Protein AF-A0A7C1TP68-F1 (afdb_monomer_lite)

Structure (mmCIF, N/CA/C/O backbone):
data_AF-A0A7C1TP68-F1
#
_entry.id   AF-A0A7C1TP68-F1
#
loop_
_atom_site.group_PDB
_atom_site.id
_atom_site.type_symbol
_atom_site.label_atom_id
_atom_site.label_alt_id
_atom_site.label_comp_id
_atom_site.label_asym_id
_atom_site.label_entity_id
_atom_site.label_seq_id
_atom_site.pdbx_PDB_ins_code
_atom_site.Cartn_x
_atom_site.Cartn_y
_atom_site.Cartn_z
_atom_site.occupancy
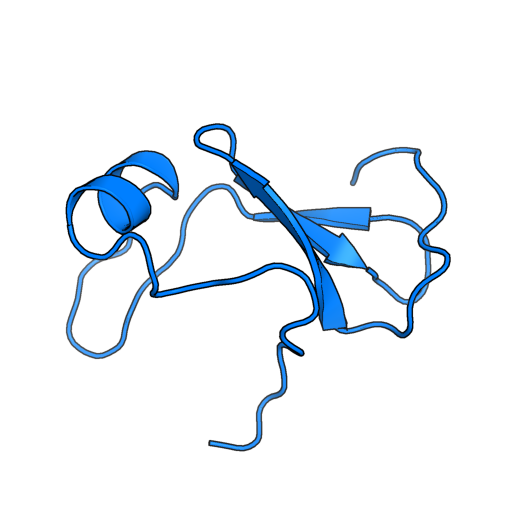_atom_site.B_iso_or_equiv
_atom_site.auth_seq_id
_atom_site.auth_comp_id
_atom_site.auth_asym_id
_atom_site.auth_atom_id
_atom_site.pdbx_PDB_model_num
ATOM 1 N N . PRO A 1 1 ? -4.614 6.055 9.916 1.00 57.91 1 PRO A N 1
ATOM 2 C CA . PRO A 1 1 ? -6.020 5.751 9.560 1.00 57.91 1 PRO A CA 1
ATOM 3 C C . PRO A 1 1 ? -6.567 6.887 8.701 1.00 57.91 1 PRO A C 1
ATOM 5 O O . PRO A 1 1 ? -6.248 8.037 8.988 1.00 57.91 1 PRO A O 1
ATOM 8 N N . LEU A 1 2 ? -7.270 6.571 7.618 1.00 66.44 2 LEU A N 1
ATOM 9 C CA . LEU A 1 2 ? -8.076 7.548 6.892 1.00 66.44 2 LEU A CA 1
ATOM 10 C C . LEU A 1 2 ? -9.500 7.450 7.441 1.00 66.44 2 LEU A C 1
ATOM 12 O O . LEU A 1 2 ? -9.993 6.336 7.623 1.00 66.44 2 LEU A O 1
ATOM 16 N N . ASP A 1 3 ? -10.158 8.589 7.651 1.00 63.44 3 ASP A N 1
ATOM 17 C CA . ASP A 1 3 ? -11.536 8.673 8.171 1.00 63.44 3 ASP A CA 1
ATOM 18 C C . ASP A 1 3 ? -12.601 8.202 7.159 1.00 63.44 3 ASP A C 1
ATOM 20 O O . ASP A 1 3 ? -13.797 8.432 7.325 1.00 63.44 3 ASP A O 1
ATOM 24 N N . THR A 1 4 ? -12.176 7.539 6.084 1.00 61.62 4 THR A N 1
ATOM 25 C CA . THR A 1 4 ? -13.060 6.986 5.068 1.00 61.62 4 THR A CA 1
ATOM 26 C C . THR A 1 4 ? -13.502 5.582 5.489 1.00 61.62 4 THR A C 1
ATOM 28 O O . THR A 1 4 ? -12.636 4.714 5.685 1.00 61.62 4 THR A O 1
ATOM 31 N N . PRO A 1 5 ? -14.818 5.318 5.608 1.00 61.47 5 PRO A N 1
ATOM 32 C CA . PRO A 1 5 ? -15.311 3.973 5.866 1.00 61.47 5 PRO A CA 1
ATOM 33 C C . PRO A 1 5 ? -14.866 3.036 4.741 1.00 61.47 5 PRO A C 1
ATOM 35 O O . PRO A 1 5 ? -14.980 3.362 3.557 1.00 61.47 5 PRO A O 1
ATOM 38 N N . ALA A 1 6 ? -14.326 1.880 5.119 1.00 64.56 6 ALA A N 1
ATOM 39 C CA . ALA A 1 6 ? -14.016 0.826 4.172 1.00 64.56 6 ALA A CA 1
ATOM 40 C C . ALA A 1 6 ? -15.298 0.049 3.864 1.00 64.56 6 ALA A C 1
ATOM 42 O O . ALA A 1 6 ? -15.846 -0.621 4.734 1.00 64.56 6 ALA A O 1
ATOM 43 N N . ASN A 1 7 ? -15.779 0.157 2.626 1.00 74.62 7 ASN A N 1
ATOM 44 C CA . ASN A 1 7 ? -16.919 -0.630 2.144 1.00 74.62 7 ASN A CA 1
ATOM 45 C C . ASN A 1 7 ? -16.519 -2.045 1.698 1.00 74.62 7 ASN A C 1
ATOM 47 O O . ASN A 1 7 ? -17.391 -2.880 1.470 1.00 74.62 7 ASN A O 1
ATOM 51 N N . ASP A 1 8 ? -15.218 -2.311 1.572 1.00 82.19 8 ASP A N 1
ATOM 52 C CA . ASP A 1 8 ? -14.691 -3.612 1.177 1.00 82.19 8 ASP A CA 1
ATOM 53 C C . ASP A 1 8 ? -14.330 -4.478 2.385 1.00 82.19 8 ASP A C 1
ATOM 55 O O . ASP A 1 8 ? -14.089 -3.996 3.493 1.00 82.19 8 ASP A O 1
ATOM 59 N N . ALA A 1 9 ? -14.248 -5.790 2.156 1.00 87.81 9 ALA A N 1
ATOM 60 C CA . ALA A 1 9 ? -13.822 -6.727 3.184 1.00 87.81 9 ALA A CA 1
ATOM 61 C C . ALA A 1 9 ? -12.415 -6.366 3.717 1.00 87.81 9 ALA A C 1
ATOM 63 O O . ALA A 1 9 ? -11.530 -6.026 2.925 1.00 87.81 9 ALA A O 1
ATOM 64 N N . PRO A 1 10 ? -12.139 -6.525 5.026 1.00 92.31 10 PRO A N 1
ATOM 65 C CA . PRO A 1 10 ? -10.822 -6.233 5.587 1.00 92.31 10 PRO A CA 1
ATOM 66 C C . PRO A 1 10 ? -9.706 -6.969 4.842 1.00 92.31 10 PRO A C 1
ATOM 68 O O . PRO A 1 10 ? -9.841 -8.163 4.568 1.00 92.31 10 PRO A O 1
ATOM 71 N N . GLY A 1 11 ? -8.621 -6.268 4.519 1.00 92.62 11 GLY A N 1
ATOM 72 C CA . GLY A 1 11 ? -7.484 -6.758 3.741 1.00 92.62 11 GLY A CA 1
ATOM 73 C C . GLY A 1 11 ? -7.544 -6.437 2.245 1.00 92.62 11 GLY A C 1
ATOM 74 O O . GLY A 1 11 ? -6.562 -6.687 1.557 1.00 92.62 11 GLY A O 1
ATOM 75 N N . ILE A 1 12 ? -8.641 -5.891 1.713 1.00 94.25 12 ILE A N 1
ATOM 76 C CA . ILE A 1 12 ? -8.717 -5.493 0.298 1.00 94.25 12 ILE A CA 1
ATOM 77 C C . ILE A 1 12 ? -7.949 -4.191 0.058 1.00 94.25 12 ILE A C 1
ATOM 79 O O . ILE A 1 12 ? -8.140 -3.211 0.774 1.00 94.25 12 ILE A O 1
ATOM 83 N N . VAL A 1 13 ? -7.095 -4.175 -0.966 1.00 94.25 13 VAL A N 1
ATOM 84 C CA . VAL A 1 13 ? -6.449 -2.966 -1.482 1.00 94.25 13 VAL A CA 1
ATOM 85 C C . VAL A 1 13 ? -7.488 -2.142 -2.236 1.00 94.25 13 VAL A C 1
ATOM 87 O O . VAL A 1 13 ? -7.954 -2.549 -3.298 1.00 94.25 13 VAL A O 1
ATOM 90 N N . THR A 1 14 ? -7.837 -0.980 -1.696 1.00 93.88 14 THR A N 1
ATOM 91 C CA . THR A 1 14 ? -8.864 -0.085 -2.248 1.00 93.88 14 THR A CA 1
ATOM 92 C C . THR A 1 14 ? -8.278 1.012 -3.127 1.00 93.88 14 THR A C 1
ATOM 94 O O . THR A 1 14 ? -8.979 1.543 -3.983 1.00 93.88 14 THR A O 1
ATOM 97 N N . ARG A 1 15 ? -6.997 1.358 -2.936 1.00 94.12 15 ARG A N 1
ATOM 98 C CA . ARG A 1 15 ? -6.299 2.341 -3.772 1.00 94.12 15 ARG A CA 1
ATOM 99 C C . ARG A 1 15 ? -4.811 2.058 -3.870 1.00 94.12 15 ARG A C 1
ATOM 101 O O . ARG A 1 15 ? -4.161 1.804 -2.854 1.00 94.12 15 ARG A O 1
ATOM 108 N N . VAL A 1 16 ? -4.248 2.214 -5.065 1.00 94.44 16 VAL A N 1
ATOM 109 C CA . VAL A 1 16 ? -2.795 2.182 -5.289 1.00 94.44 16 VAL A CA 1
ATOM 110 C C . VAL A 1 16 ? -2.327 3.543 -5.794 1.00 94.44 16 VAL A C 1
ATOM 112 O O . VAL A 1 16 ? -2.754 4.014 -6.842 1.00 94.44 16 VAL A O 1
ATOM 115 N N . SER A 1 17 ? -1.451 4.216 -5.045 1.00 94.31 17 SER A N 1
ATOM 116 C CA . SER A 1 17 ? -0.933 5.532 -5.434 1.00 94.31 17 SER A CA 1
ATOM 117 C C . SER A 1 17 ? 0.502 5.752 -4.962 1.00 94.31 17 SER A C 1
ATOM 119 O O . SER A 1 17 ? 0.963 5.102 -4.027 1.00 94.31 17 SER A O 1
ATOM 121 N N . ARG A 1 18 ? 1.206 6.722 -5.562 1.00 93.38 18 ARG A N 1
ATOM 122 C CA . ARG A 1 18 ? 2.557 7.125 -5.121 1.00 93.38 18 ARG A CA 1
ATOM 123 C C . ARG A 1 18 ? 2.586 7.590 -3.661 1.00 93.38 18 ARG A C 1
ATOM 125 O O . ARG A 1 18 ? 3.586 7.394 -2.980 1.00 93.38 18 ARG A O 1
ATOM 132 N N . ASP A 1 19 ? 1.477 8.143 -3.172 1.00 92.44 19 ASP A N 1
ATOM 133 C CA . ASP A 1 19 ? 1.339 8.576 -1.781 1.00 92.44 19 ASP A CA 1
ATOM 134 C C . ASP A 1 19 ? 1.177 7.412 -0.798 1.00 92.44 19 ASP A C 1
ATOM 136 O O . ASP A 1 19 ? 1.257 7.629 0.413 1.00 92.44 19 ASP A O 1
ATOM 140 N N . GLY A 1 20 ? 0.884 6.203 -1.277 1.00 94.62 20 GLY A N 1
ATOM 141 C CA . GLY A 1 20 ? 0.632 5.033 -0.448 1.00 94.62 20 GLY A CA 1
ATOM 142 C C . GLY A 1 20 ? -0.4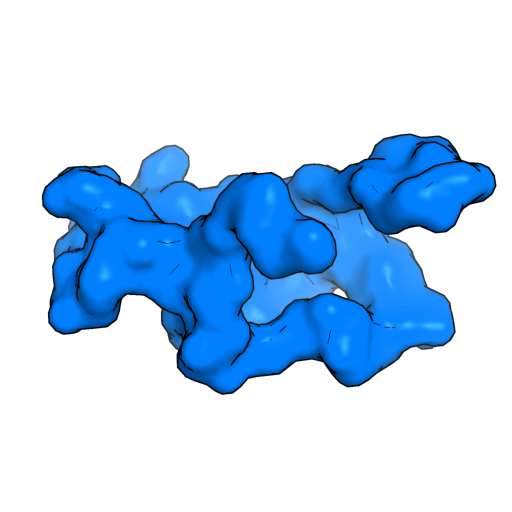13 4.080 -1.025 1.00 94.62 20 GLY A C 1
ATOM 143 O O . GLY A 1 20 ? -1.071 4.373 -2.030 1.00 94.62 20 GLY A O 1
ATOM 144 N N . ILE A 1 21 ? -0.567 2.949 -0.338 1.00 95.12 21 ILE A N 1
ATOM 145 C CA . ILE A 1 21 ? -1.562 1.910 -0.632 1.00 95.12 21 ILE A CA 1
ATOM 146 C C . ILE A 1 21 ? -2.645 1.962 0.430 1.00 95.12 21 ILE A C 1
ATOM 148 O O . ILE A 1 21 ? -2.330 1.859 1.614 1.00 95.12 21 ILE A O 1
ATOM 152 N N . ASP A 1 22 ? -3.896 2.092 0.016 1.00 94.94 22 ASP A N 1
ATOM 153 C CA . ASP A 1 22 ? -5.036 2.092 0.926 1.00 94.94 22 ASP A CA 1
ATOM 154 C C . ASP A 1 22 ? -5.614 0.685 1.026 1.00 94.94 22 ASP A C 1
ATOM 156 O O . ASP A 1 22 ? -5.812 0.009 0.016 1.00 94.94 22 ASP A O 1
ATOM 160 N N . VAL A 1 23 ? -5.844 0.237 2.257 1.00 93.31 23 VAL A N 1
ATOM 161 C CA . VAL A 1 23 ? -6.323 -1.105 2.573 1.00 93.31 23 VAL A CA 1
ATOM 162 C C . VAL A 1 23 ? -7.535 -0.992 3.482 1.00 93.31 23 VAL A C 1
ATOM 164 O O . VAL A 1 23 ? -7.475 -0.347 4.532 1.00 93.31 23 VAL A O 1
ATOM 167 N N . ALA A 1 24 ? -8.625 -1.641 3.089 1.00 93.50 24 ALA A N 1
ATOM 168 C CA . ALA A 1 24 ? -9.808 -1.797 3.916 1.00 93.50 24 ALA A CA 1
ATOM 169 C C . ALA A 1 24 ? -9.451 -2.529 5.216 1.00 93.50 24 ALA A C 1
ATOM 171 O O . ALA A 1 24 ? -8.817 -3.586 5.185 1.00 93.50 24 ALA A O 1
ATOM 172 N N . THR A 1 25 ? -9.856 -1.997 6.366 1.00 90.50 25 THR A N 1
ATOM 173 C CA . THR A 1 25 ? -9.709 -2.668 7.667 1.00 90.50 25 THR A CA 1
ATOM 174 C C . THR A 1 25 ? -11.073 -2.963 8.283 1.00 90.50 25 THR A C 1
ATOM 176 O O . THR A 1 25 ? -12.100 -2.637 7.700 1.00 90.50 25 THR A O 1
ATOM 179 N N . GLY A 1 26 ? -11.099 -3.640 9.440 1.00 86.31 26 GLY A N 1
ATOM 180 C CA . GLY A 1 26 ? -12.352 -3.912 10.162 1.00 86.31 26 GLY A CA 1
ATOM 181 C C . GLY A 1 26 ? -13.130 -2.636 10.488 1.00 86.31 26 GLY A C 1
ATOM 182 O O . GLY A 1 26 ? -14.348 -2.620 10.378 1.00 86.31 26 GLY A O 1
ATOM 183 N N . GLU A 1 27 ? -12.410 -1.557 10.798 1.00 86.50 27 GLU A N 1
ATOM 184 C CA . GLU A 1 27 ? -12.955 -0.205 10.858 1.00 86.50 27 GLU A CA 1
ATOM 185 C C . GLU A 1 27 ? -12.034 0.761 10.113 1.00 86.50 27 GLU A C 1
ATOM 187 O O . GLU A 1 27 ? -10.821 0.776 10.337 1.00 86.50 27 GLU A O 1
ATOM 192 N N . GLY A 1 28 ? -12.612 1.556 9.211 1.00 88.81 28 GLY A N 1
ATOM 193 C CA . GLY A 1 28 ? -11.894 2.555 8.422 1.00 88.81 28 GLY A CA 1
ATOM 194 C C . GLY A 1 28 ? -10.895 1.973 7.419 1.00 88.81 28 GLY A C 1
ATOM 195 O O . GLY A 1 28 ? -10.951 0.801 7.047 1.00 88.81 28 GLY A O 1
ATOM 196 N N . THR A 1 29 ? -9.978 2.829 6.967 1.00 92.19 29 THR A N 1
ATOM 197 C CA . THR A 1 29 ? -8.970 2.488 5.956 1.00 92.19 29 THR A CA 1
ATOM 198 C C . THR A 1 29 ? -7.556 2.729 6.491 1.00 92.19 29 THR A C 1
ATOM 200 O O . THR A 1 29 ? -7.253 3.773 7.082 1.00 92.19 29 THR A O 1
ATOM 203 N N . LEU A 1 30 ? -6.648 1.783 6.247 1.00 92.31 30 LEU A N 1
ATOM 204 C CA . LEU A 1 30 ? -5.228 1.894 6.572 1.00 92.31 30 LEU A CA 1
ATOM 205 C C . LEU A 1 30 ? -4.416 2.251 5.323 1.00 92.31 30 LEU A C 1
ATOM 207 O O . LEU A 1 30 ? -4.441 1.520 4.340 1.00 92.31 30 LEU A O 1
ATOM 211 N N .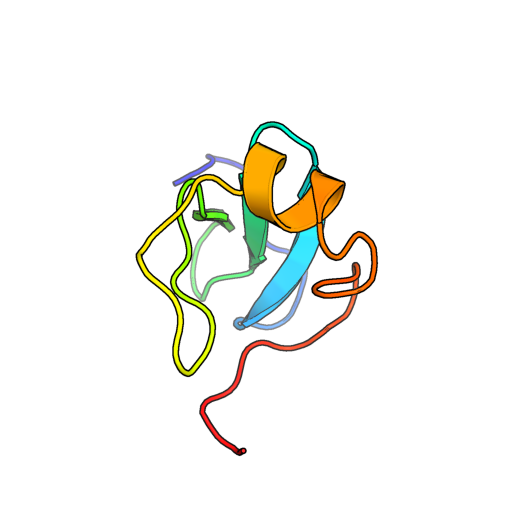 ARG A 1 31 ? -3.635 3.335 5.388 1.00 94.56 31 ARG A N 1
ATOM 212 C CA . ARG A 1 31 ? -2.688 3.711 4.329 1.00 94.56 31 ARG A CA 1
ATOM 213 C C . ARG A 1 31 ? -1.275 3.223 4.644 1.00 94.56 31 ARG A C 1
ATOM 215 O O . ARG A 1 31 ? -0.642 3.725 5.573 1.00 94.56 31 ARG A O 1
ATOM 222 N N . LEU A 1 32 ? -0.751 2.313 3.829 1.00 94.06 32 LEU A N 1
ATOM 223 C CA . LEU A 1 32 ? 0.644 1.879 3.856 1.00 94.06 32 LEU A CA 1
ATOM 224 C C . LEU A 1 32 ? 1.525 2.912 3.146 1.00 94.06 32 LEU A C 1
ATOM 226 O O . LEU A 1 32 ? 1.250 3.307 2.014 1.00 94.06 32 LEU A O 1
ATOM 230 N N . LYS A 1 33 ? 2.595 3.346 3.816 1.00 96.19 33 LYS A N 1
ATOM 231 C CA . LYS A 1 33 ? 3.568 4.324 3.292 1.00 96.19 33 LYS A CA 1
ATOM 232 C C . LYS A 1 33 ? 4.897 3.691 2.892 1.00 96.19 33 LYS A C 1
ATOM 234 O O . LYS A 1 33 ? 5.521 4.134 1.932 1.00 96.19 33 LYS A O 1
ATOM 239 N N . ASN A 1 34 ? 5.295 2.652 3.620 1.00 95.50 34 ASN A N 1
ATOM 240 C CA . ASN A 1 34 ? 6.523 1.904 3.407 1.00 95.50 34 ASN A CA 1
ATOM 241 C C . ASN A 1 34 ? 6.217 0.409 3.420 1.00 95.50 34 ASN A C 1
ATOM 243 O O . ASN A 1 34 ? 5.311 -0.034 4.127 1.00 95.50 34 ASN A O 1
ATOM 247 N N . VAL A 1 35 ? 6.990 -0.354 2.659 1.00 93.88 35 VAL A N 1
ATOM 248 C CA . VAL A 1 35 ? 6.862 -1.806 2.513 1.00 93.88 35 VAL A CA 1
ATOM 249 C C . VAL A 1 35 ? 8.237 -2.440 2.422 1.00 93.88 35 VAL A C 1
ATOM 251 O O . VAL A 1 35 ? 9.202 -1.806 2.002 1.00 93.88 35 VAL A O 1
ATOM 254 N N . GLN A 1 36 ? 8.322 -3.711 2.791 1.00 94.38 36 GLN A N 1
ATOM 255 C CA . GLN A 1 36 ? 9.529 -4.505 2.636 1.00 94.38 36 GLN A CA 1
ATOM 256 C C . GLN A 1 36 ? 9.197 -5.759 1.829 1.00 94.38 36 GLN A C 1
ATOM 258 O O . GLN A 1 36 ? 8.640 -6.711 2.374 1.00 94.38 36 GLN A O 1
ATOM 263 N N . PRO A 1 37 ? 9.522 -5.782 0.530 1.00 90.38 37 PRO A N 1
ATOM 264 C CA . PRO A 1 37 ? 9.390 -7.000 -0.245 1.00 90.38 37 PRO A CA 1
ATOM 265 C C . PRO A 1 37 ? 10.358 -8.096 0.233 1.00 90.38 37 PRO A C 1
ATOM 267 O O . PRO A 1 37 ? 11.417 -7.779 0.788 1.00 90.38 37 PRO A O 1
ATOM 270 N N . PRO A 1 38 ? 10.056 -9.378 -0.035 1.00 89.94 38 PRO A N 1
ATOM 271 C CA . PRO A 1 38 ? 10.954 -10.482 0.290 1.00 89.94 38 PRO A CA 1
ATOM 272 C C . PRO A 1 38 ? 12.360 -10.261 -0.284 1.00 89.94 38 PRO A C 1
ATOM 274 O O . PRO A 1 38 ? 12.509 -9.930 -1.461 1.00 89.94 38 PRO A O 1
ATOM 277 N N . GLY A 1 39 ? 13.389 -10.421 0.552 1.00 92.38 39 GLY A N 1
ATOM 278 C CA . GLY A 1 39 ? 14.793 -10.250 0.157 1.00 92.38 39 GLY A CA 1
ATOM 279 C C . GLY A 1 39 ? 15.248 -8.801 -0.072 1.00 92.38 39 GLY A C 1
ATOM 280 O O . GLY A 1 39 ? 16.403 -8.588 -0.434 1.00 92.38 39 GLY A O 1
ATOM 281 N N . ALA A 1 40 ? 14.386 -7.803 0.150 1.00 92.00 40 ALA A N 1
ATOM 282 C CA . ALA A 1 40 ? 14.711 -6.388 -0.015 1.00 92.00 40 ALA A CA 1
ATOM 283 C C . ALA A 1 40 ? 14.719 -5.632 1.326 1.00 92.00 40 ALA A C 1
ATOM 285 O O . ALA A 1 40 ? 14.218 -6.105 2.350 1.00 92.00 40 ALA A O 1
ATOM 286 N N . ARG A 1 41 ? 15.300 -4.426 1.317 1.00 94.56 41 ARG A N 1
ATOM 287 C CA . ARG A 1 41 ? 15.168 -3.462 2.420 1.00 94.56 41 ARG A CA 1
ATOM 288 C C . ARG A 1 41 ? 13.791 -2.799 2.377 1.00 94.56 41 ARG A C 1
ATOM 290 O O . ARG A 1 41 ? 13.156 -2.759 1.324 1.00 94.56 41 ARG A O 1
ATOM 297 N N . ALA A 1 42 ? 13.352 -2.266 3.516 1.00 95.50 42 ALA A N 1
ATOM 298 C CA . ALA A 1 42 ? 12.158 -1.431 3.566 1.00 95.50 42 ALA A CA 1
ATOM 299 C C . ALA A 1 42 ? 12.331 -0.200 2.661 1.00 95.50 42 ALA A C 1
ATOM 301 O O . ALA A 1 42 ? 13.398 0.415 2.642 1.00 95.50 42 ALA A O 1
ATOM 302 N N . MET A 1 43 ? 11.288 0.138 1.912 1.00 96.31 43 MET A N 1
ATOM 303 C CA . MET A 1 43 ? 11.273 1.229 0.938 1.00 96.31 43 MET A CA 1
ATOM 304 C C . MET A 1 43 ? 9.902 1.901 0.898 1.00 96.31 43 MET A C 1
ATOM 306 O O . MET A 1 43 ? 8.916 1.334 1.379 1.00 96.31 43 MET A O 1
ATOM 310 N N . SER A 1 44 ? 9.833 3.098 0.315 1.00 97.06 44 SER A N 1
ATOM 311 C CA . SER A 1 44 ? 8.561 3.795 0.138 1.00 97.06 44 SER A CA 1
ATOM 312 C C . SER A 1 44 ? 7.686 3.103 -0.913 1.00 97.06 44 SER A C 1
ATOM 314 O O . SER A 1 44 ? 8.183 2.405 -1.800 1.00 97.06 44 SER A O 1
ATOM 316 N N . ILE A 1 45 ? 6.369 3.323 -0.856 1.00 96.19 45 ILE A N 1
ATOM 317 C CA . ILE A 1 45 ? 5.464 2.866 -1.925 1.00 96.19 45 ILE A CA 1
ATOM 318 C C . ILE A 1 45 ? 5.841 3.487 -3.276 1.00 96.19 45 ILE A C 1
ATOM 320 O O . ILE A 1 45 ? 5.772 2.808 -4.296 1.00 96.19 45 ILE A O 1
ATOM 324 N N . ALA A 1 46 ? 6.287 4.745 -3.296 1.00 95.81 46 ALA A N 1
ATOM 325 C CA . ALA A 1 46 ? 6.741 5.388 -4.524 1.00 95.81 46 ALA A CA 1
ATOM 326 C C . ALA A 1 46 ? 7.934 4.645 -5.150 1.00 95.81 46 ALA A C 1
ATOM 328 O O . ALA A 1 46 ? 7.921 4.385 -6.353 1.00 95.81 46 ALA A O 1
ATOM 329 N N . ASP A 1 47 ? 8.922 4.253 -4.340 1.00 95.44 47 ASP A N 1
ATOM 330 C CA . ASP A 1 47 ? 10.089 3.494 -4.806 1.00 95.44 47 ASP A CA 1
ATOM 331 C C . ASP A 1 47 ? 9.698 2.099 -5.291 1.00 95.44 47 ASP A C 1
ATOM 333 O O . ASP A 1 47 ? 10.146 1.661 -6.352 1.00 95.44 47 ASP A O 1
ATOM 337 N N . LEU A 1 48 ? 8.808 1.426 -4.554 1.00 94.69 48 LEU A N 1
ATOM 338 C CA . LEU A 1 48 ? 8.272 0.132 -4.957 1.00 94.69 48 LEU A CA 1
ATOM 339 C C . LEU A 1 48 ? 7.600 0.218 -6.333 1.00 94.69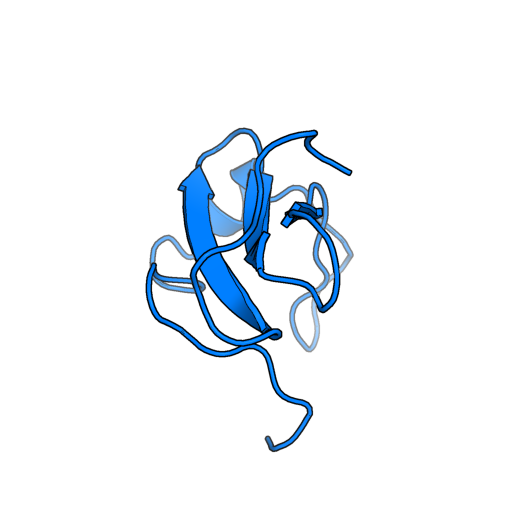 48 LEU A C 1
ATOM 341 O O . LEU A 1 48 ? 7.910 -0.595 -7.197 1.00 94.69 48 LEU A O 1
ATOM 345 N N . LEU A 1 49 ? 6.709 1.191 -6.548 1.00 93.44 49 LEU A N 1
ATOM 346 C CA . LEU A 1 49 ? 5.968 1.335 -7.805 1.00 93.44 49 LEU A CA 1
ATOM 347 C C . LEU A 1 49 ? 6.871 1.737 -8.977 1.00 93.44 49 LEU A C 1
ATOM 349 O O . LEU A 1 49 ? 6.598 1.356 -10.110 1.00 93.44 49 LEU A O 1
ATOM 353 N N . ASN A 1 50 ? 7.957 2.472 -8.719 1.00 94.38 50 ASN A N 1
ATOM 354 C CA . ASN A 1 50 ? 8.943 2.787 -9.753 1.00 94.38 50 ASN A CA 1
ATOM 355 C C . ASN A 1 50 ? 9.704 1.529 -10.215 1.00 94.38 50 ASN A C 1
ATOM 357 O O . ASN A 1 50 ? 9.994 1.399 -11.401 1.00 94.38 50 ASN A O 1
ATOM 361 N N . GLY A 1 51 ? 10.045 0.616 -9.297 1.00 92.44 51 GLY A N 1
ATOM 362 C CA . GLY A 1 51 ? 10.785 -0.609 -9.625 1.00 92.44 51 GLY A CA 1
ATOM 363 C C . GLY A 1 51 ? 9.903 -1.787 -10.054 1.00 92.44 51 GLY A C 1
ATOM 364 O O . GLY A 1 51 ? 10.329 -2.613 -10.858 1.00 92.44 51 GLY A O 1
ATOM 365 N N . ARG A 1 52 ? 8.689 -1.885 -9.500 1.00 91.88 52 ARG A N 1
ATOM 366 C CA . ARG A 1 52 ? 7.704 -2.953 -9.732 1.00 91.88 52 ARG A CA 1
ATOM 367 C C . ARG A 1 52 ? 6.274 -2.386 -9.701 1.00 91.88 52 ARG A C 1
ATOM 369 O O . ARG A 1 52 ? 5.584 -2.552 -8.693 1.00 91.88 52 ARG A O 1
ATOM 376 N N . PRO A 1 53 ? 5.812 -1.741 -10.787 1.00 88.19 53 PRO A N 1
ATOM 377 C CA . PRO A 1 53 ? 4.500 -1.089 -10.831 1.00 88.19 53 PRO A CA 1
ATOM 378 C C . PRO A 1 53 ? 3.333 -2.054 -10.576 1.00 88.19 53 PRO A C 1
ATOM 380 O O . PRO A 1 53 ? 2.359 -1.664 -9.944 1.00 88.19 53 PRO A O 1
ATOM 383 N N . ASP A 1 54 ? 3.471 -3.325 -10.965 1.00 88.50 54 ASP A N 1
ATOM 384 C CA . ASP A 1 54 ? 2.422 -4.344 -10.816 1.00 88.50 54 ASP A CA 1
ATOM 385 C C . ASP A 1 54 ? 2.485 -5.120 -9.487 1.00 88.50 54 ASP A C 1
ATOM 387 O O . ASP A 1 54 ? 1.798 -6.128 -9.318 1.00 88.50 54 ASP A O 1
ATOM 391 N N . PHE A 1 55 ? 3.327 -4.699 -8.532 1.00 88.38 55 PHE A N 1
ATOM 392 C CA . PHE A 1 55 ? 3.501 -5.426 -7.267 1.00 88.38 55 PHE A CA 1
ATOM 393 C C . PHE A 1 55 ? 2.221 -5.463 -6.419 1.00 88.38 55 PHE A C 1
ATOM 395 O O . PHE A 1 55 ? 1.968 -6.445 -5.726 1.00 88.38 55 PHE A O 1
ATOM 402 N N . LEU A 1 56 ? 1.418 -4.397 -6.473 1.00 89.62 56 LEU A N 1
ATOM 403 C CA . LEU A 1 56 ? 0.120 -4.287 -5.814 1.00 89.62 56 LEU A CA 1
ATOM 404 C C . LEU A 1 56 ? -0.883 -3.710 -6.804 1.00 89.62 56 LEU A C 1
ATOM 406 O O . LEU A 1 56 ? -0.558 -2.814 -7.578 1.00 89.62 56 LEU A O 1
ATOM 410 N N . ARG A 1 57 ? -2.116 -4.201 -6.737 1.00 92.31 57 ARG A N 1
ATOM 411 C CA . ARG A 1 57 ? -3.225 -3.746 -7.576 1.00 92.31 57 ARG A CA 1
ATOM 412 C C . ARG A 1 57 ? -4.485 -3.592 -6.743 1.00 92.31 57 ARG A C 1
ATOM 414 O O . ARG A 1 57 ? -4.666 -4.305 -5.756 1.00 92.31 57 ARG A O 1
ATOM 421 N N . GLU A 1 58 ? -5.349 -2.683 -7.162 1.00 93.38 58 GLU A N 1
ATOM 422 C CA . GLU A 1 58 ? -6.672 -2.513 -6.563 1.00 93.38 58 GLU A CA 1
ATOM 423 C C . GLU A 1 58 ? -7.471 -3.822 -6.669 1.00 93.38 58 GLU A C 1
ATOM 425 O O . GLU A 1 58 ? -7.340 -4.576 -7.637 1.00 93.38 58 GLU A O 1
ATOM 430 N N . GLY A 1 59 ? -8.226 -4.149 -5.620 1.00 92.00 59 GLY A N 1
ATOM 431 C CA . GLY A 1 59 ? -8.946 -5.416 -5.480 1.00 92.00 59 GLY A CA 1
ATOM 432 C C . GLY A 1 59 ? -8.092 -6.608 -5.024 1.00 92.00 59 GLY A C 1
ATOM 433 O O . GLY A 1 59 ? -8.641 -7.667 -4.724 1.00 92.00 59 GLY A O 1
ATOM 434 N N . MET A 1 60 ? -6.762 -6.475 -4.929 1.00 92.44 60 MET A N 1
ATOM 435 C CA . MET A 1 60 ? -5.915 -7.509 -4.324 1.00 92.44 60 MET A CA 1
ATOM 436 C C . MET A 1 60 ? -6.211 -7.629 -2.826 1.00 92.44 60 MET A C 1
ATOM 438 O O . MET A 1 60 ? -6.361 -6.622 -2.137 1.00 92.44 60 MET A O 1
ATOM 442 N N . ARG A 1 61 ? -6.259 -8.856 -2.302 1.00 91.44 61 ARG A N 1
ATOM 443 C CA . ARG A 1 61 ? -6.385 -9.107 -0.864 1.00 91.44 61 ARG A CA 1
ATOM 444 C C . ARG A 1 61 ? -5.005 -9.331 -0.255 1.00 91.44 61 ARG A C 1
ATOM 446 O O . ARG A 1 61 ? -4.267 -10.195 -0.712 1.00 91.44 61 ARG A O 1
ATOM 453 N N . LEU A 1 62 ? -4.678 -8.568 0.781 1.00 89.38 62 LEU A N 1
ATOM 454 C CA . LEU A 1 62 ? -3.537 -8.822 1.647 1.00 89.38 62 LEU A CA 1
ATOM 455 C C . LEU A 1 62 ? -3.951 -9.882 2.666 1.00 89.38 62 LEU A C 1
ATOM 457 O O . LEU A 1 62 ? -4.701 -9.600 3.603 1.00 89.38 62 LEU A O 1
ATOM 461 N N . ASP A 1 63 ? -3.487 -11.108 2.472 1.00 84.06 63 ASP A N 1
ATOM 462 C CA . ASP A 1 63 ? -3.605 -12.169 3.460 1.00 84.06 63 ASP A CA 1
ATOM 463 C C . ASP A 1 63 ? -2.228 -12.767 3.779 1.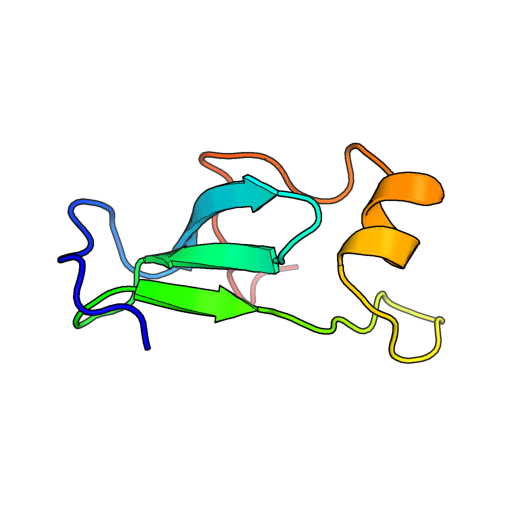00 84.06 63 ASP A C 1
ATOM 465 O O . ASP A 1 63 ? -1.225 -12.493 3.122 1.00 84.06 63 ASP A O 1
ATOM 469 N N . SER A 1 64 ? -2.163 -13.527 4.867 1.00 67.94 64 SER A N 1
ATOM 470 C CA . SER A 1 64 ? -0.949 -14.226 5.288 1.00 67.94 64 SER A CA 1
ATOM 471 C C . SER A 1 64 ? -0.779 -15.587 4.606 1.00 67.94 64 SER A C 1
ATOM 473 O O . SER A 1 64 ? 0.078 -16.366 5.023 1.00 67.94 64 SER A O 1
ATOM 475 N N . ARG A 1 65 ? -1.592 -15.909 3.589 1.00 56.62 65 ARG A N 1
ATOM 476 C CA . ARG A 1 65 ? -1.515 -17.181 2.872 1.00 56.62 65 ARG A CA 1
ATOM 477 C C . ARG A 1 65 ? -0.685 -16.983 1.612 1.00 56.62 65 ARG A C 1
ATOM 479 O O . ARG A 1 65 ? -1.207 -16.766 0.527 1.00 56.62 65 ARG A O 1
ATOM 486 N N . ASN A 1 66 ? 0.627 -17.058 1.802 1.00 43.03 66 ASN A N 1
ATOM 487 C CA . ASN A 1 66 ? 1.550 -17.300 0.700 1.00 43.03 66 ASN A CA 1
ATOM 488 C C . ASN A 1 66 ? 1.382 -18.725 0.160 1.00 43.03 66 ASN A C 1
ATOM 490 O O . ASN A 1 66 ? 1.276 -19.648 1.001 1.00 43.03 66 ASN A O 1
#

Foldseek 3Di:
DDQAFDPDDFQFFADQDQCFTWTHHPGDIDGHQWDADPPGDIDGSNVCCVVPVVPDDGRDGDDPPD

Sequence (66 aa):
PLDTPANDAPGIVTRVSRDGIDVATGEGTLRLKNVQPPGARAMSIADLLNGRPDFLREGMRLDSRN

pLDDT: mean 87.76, std 11.76, range [43.03, 97.06]

Radius of gyration: 11.74 Å; chains: 1; bounding box: 32×26×22 Å

Secondary structure (DSSP, 8-state):
-B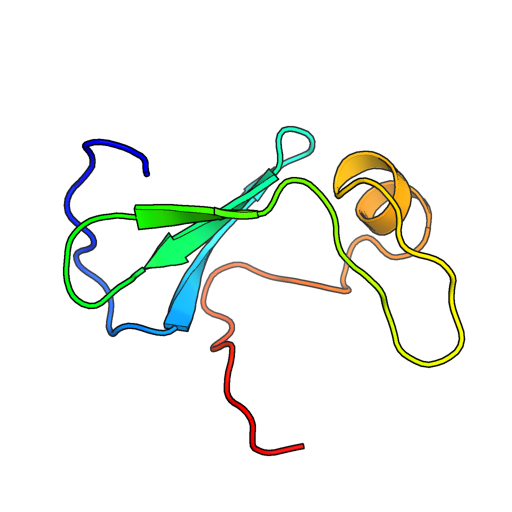SS---SPTTBEEEEETTEEEEE-SSSEEEE-EE--TTS--EEHHHHHHH-GGGS-TT-B--S--